Protein AF-A0A8J5JU51-F1 (afdb_monomer_lite)

pLDDT: mean 72.6, std 20.03, range [39.34, 98.69]

Foldseek 3Di:
DDPPPDDPVNVVVVVVVPPPDCDPVNVVVVVVVVVVVVCVVVVVDDPPDDDDPDPDDDDDDDLVNLVVVVVVVVVVLVVQCVPDPPNVVSVVVSVVVCVVCVVSVVVSVVVVVVVVVVVVVVVPPDDPPPPPDDDDDDDDDDDPPDPDDDDDDDDDDDDDDDDDDDDDDDDD

Sequence (172 aa):
AGFDELESGDIEDVLASHTEELTNKNLQQLTEHEDLQQLVDSGKIEDAEDEEVQDAKPRELPTSVLSSILREVDTQLQRLEDNDYNAERSRIAVRGAKSFLAPYEQLLCERRKTAKQQTLDVFFKSTPKKQTEDTEPQPSTSGIRRFFLPSHATKTAPDDDNTDDNNSQLSA

Secondary structure (DSSP, 8-state):
--GGG--HHHHHHHHHHT-----HHHHHHHHHHHHHHHHHHTT-S----------PPPPP--HHHHHHHHHHHHHHHHHHHHH-S-HHHHHHHHHHHHHHHHHHHHHHHHHHHHHHHHHHHHHH-PPP------S-PPPP--------------------------------

Organism: Homarus americanus (NCBI:txid6706)

Radius of gyration: 39.77 Å; chains: 1; bounding box: 63×103×100 Å

Structure (mmCIF, N/CA/C/O backbone):
data_AF-A0A8J5JU51-F1
#
_entry.id   AF-A0A8J5JU51-F1
#
loop_
_atom_site.group_PDB
_atom_site.id
_atom_site.type_symbol
_atom_site.label_atom_id
_atom_site.label_alt_id
_atom_site.label_comp_id
_atom_site.label_asym_id
_atom_site.label_entity_id
_atom_site.label_seq_id
_atom_site.pdbx_PDB_ins_code
_atom_site.Cartn_x
_atom_site.Cartn_y
_atom_site.Cartn_z
_atom_site.occupancy
_atom_site.B_iso_or_equiv
_atom_site.auth_seq_id
_atom_site.auth_comp_id
_atom_site.auth_asym_id
_atom_site.auth_atom_id
_atom_site.pdbx_PDB_model_num
ATOM 1 N N . ALA A 1 1 ? 12.826 54.538 -35.894 1.00 49.31 1 ALA A N 1
ATOM 2 C CA . ALA A 1 1 ? 13.580 53.365 -36.349 1.00 49.31 1 ALA A CA 1
ATOM 3 C C . ALA A 1 1 ? 12.578 52.375 -36.917 1.00 49.31 1 ALA A C 1
ATOM 5 O O . ALA A 1 1 ? 11.624 52.031 -36.227 1.00 49.31 1 ALA A O 1
ATOM 6 N N . GLY A 1 2 ? 12.704 52.077 -38.206 1.00 65.25 2 GLY A N 1
ATOM 7 C CA . GLY A 1 2 ? 11.954 51.029 -38.900 1.00 65.25 2 GLY A CA 1
ATOM 8 C C . GLY A 1 2 ? 12.934 49.949 -39.353 1.00 65.25 2 GLY A C 1
ATOM 9 O O . GLY A 1 2 ? 14.131 50.102 -39.141 1.00 65.25 2 GLY A O 1
ATOM 10 N N . PHE A 1 3 ? 12.432 48.893 -39.985 1.00 65.69 3 PHE A N 1
ATOM 11 C CA . PHE A 1 3 ? 13.164 47.682 -40.391 1.00 65.69 3 PHE A CA 1
ATOM 12 C C . PHE A 1 3 ? 14.437 47.885 -41.259 1.00 65.69 3 PHE A C 1
ATOM 14 O O . PHE A 1 3 ? 15.092 46.901 -41.575 1.00 65.69 3 PHE A O 1
ATOM 21 N N . ASP A 1 4 ? 14.808 49.122 -41.613 1.00 72.00 4 ASP A N 1
ATOM 22 C CA . ASP A 1 4 ? 16.040 49.487 -42.340 1.00 72.00 4 ASP A CA 1
ATOM 23 C C . ASP A 1 4 ? 17.331 49.372 -41.497 1.00 72.00 4 ASP A C 1
ATOM 25 O O . ASP A 1 4 ? 18.423 49.432 -42.052 1.00 72.00 4 ASP A O 1
ATOM 29 N N . GLU A 1 5 ? 17.226 49.226 -40.171 1.00 70.81 5 GLU A N 1
ATOM 30 C CA . GLU A 1 5 ? 18.368 49.036 -39.251 1.00 70.81 5 GLU A CA 1
ATOM 31 C C . GLU A 1 5 ? 18.690 47.560 -38.956 1.00 70.81 5 GLU A C 1
ATOM 33 O O . GLU A 1 5 ? 19.582 47.294 -38.159 1.00 70.81 5 GLU A O 1
ATOM 38 N N . LEU A 1 6 ? 17.975 46.605 -39.565 1.00 71.19 6 LEU A N 1
ATOM 39 C CA . LEU A 1 6 ? 18.227 45.176 -39.358 1.00 71.19 6 LEU A CA 1
ATOM 40 C C . LEU A 1 6 ? 19.286 44.677 -40.341 1.00 71.19 6 LEU A C 1
ATOM 42 O O . LEU A 1 6 ? 19.061 44.644 -41.555 1.00 71.19 6 LEU A O 1
ATOM 46 N N . GLU A 1 7 ? 20.433 44.263 -39.816 1.00 77.56 7 GLU A N 1
ATOM 47 C CA . GLU A 1 7 ? 21.464 43.592 -40.595 1.00 77.56 7 GLU A CA 1
ATOM 48 C C . GLU A 1 7 ? 21.113 42.108 -40.765 1.00 77.56 7 GLU A C 1
ATOM 50 O O . GLU A 1 7 ? 20.398 41.503 -39.966 1.00 77.56 7 GLU A O 1
ATOM 55 N N . SER A 1 8 ? 21.629 41.474 -41.822 1.00 71.25 8 SER A N 1
ATOM 56 C CA . SER A 1 8 ? 21.392 40.043 -42.061 1.00 71.25 8 SER A CA 1
ATOM 57 C C . SER A 1 8 ? 21.872 39.160 -40.901 1.00 71.25 8 SER A C 1
ATOM 59 O O . SER A 1 8 ? 21.302 38.095 -40.681 1.00 71.25 8 SER A O 1
ATOM 61 N N . GLY A 1 9 ? 22.870 39.626 -40.140 1.00 74.69 9 GLY A N 1
ATOM 62 C CA . GLY A 1 9 ? 23.355 38.961 -38.928 1.00 74.69 9 GLY A CA 1
ATOM 63 C C . GLY A 1 9 ? 22.324 38.932 -37.796 1.00 74.69 9 GLY A C 1
ATOM 64 O O . GLY A 1 9 ? 22.211 37.917 -37.120 1.00 74.69 9 GLY A O 1
ATOM 65 N N . ASP A 1 10 ? 21.486 39.965 -37.660 1.00 78.00 10 ASP A N 1
ATOM 66 C CA . ASP A 1 10 ? 20.439 40.003 -36.627 1.00 78.00 10 ASP A CA 1
ATOM 67 C C . ASP A 1 10 ? 19.393 38.897 -36.850 1.00 78.00 10 ASP A C 1
ATOM 69 O O . ASP A 1 10 ? 18.833 38.334 -35.909 1.00 78.00 10 ASP A O 1
ATOM 73 N N . ILE A 1 11 ? 19.138 38.554 -38.117 1.00 72.44 11 ILE A N 1
ATOM 74 C CA . ILE A 1 11 ? 18.225 37.471 -38.501 1.00 72.44 11 ILE A CA 1
ATOM 75 C C . ILE A 1 11 ? 18.864 36.107 -38.206 1.00 72.44 11 ILE A C 1
ATOM 77 O O . ILE A 1 11 ? 18.181 35.200 -37.729 1.00 72.44 11 ILE A O 1
ATOM 81 N N . GLU A 1 12 ? 20.165 35.958 -38.461 1.00 74.81 12 GLU A N 1
ATOM 82 C CA . GLU A 1 12 ? 20.913 34.730 -38.169 1.00 74.81 12 GLU A CA 1
ATOM 83 C C . GLU A 1 12 ? 21.011 34.467 -36.660 1.00 74.81 12 GLU A C 1
ATOM 85 O O . GLU A 1 12 ? 20.812 33.327 -36.240 1.00 74.81 12 GLU A O 1
ATOM 90 N N . ASP A 1 13 ? 21.194 35.502 -35.838 1.00 74.19 13 ASP A N 1
ATOM 91 C CA . ASP A 1 13 ? 21.234 35.392 -34.375 1.00 74.19 13 ASP A CA 1
ATOM 92 C C . ASP A 1 13 ? 19.875 34.977 -33.784 1.00 74.19 13 ASP A C 1
ATOM 94 O O . ASP A 1 13 ? 19.800 34.118 -32.897 1.00 74.19 13 ASP A O 1
ATOM 98 N N . VAL A 1 14 ? 18.772 35.522 -34.313 1.00 78.06 14 VAL A N 1
ATOM 99 C CA . VAL A 1 14 ? 17.415 35.121 -33.905 1.00 78.06 14 VAL A CA 1
ATOM 100 C C . VAL A 1 14 ? 17.131 33.674 -34.308 1.00 78.06 14 VAL A C 1
ATOM 102 O O . VAL A 1 14 ? 16.609 32.908 -33.495 1.00 78.06 14 VAL A O 1
ATOM 105 N N . LEU A 1 15 ? 17.509 33.263 -35.521 1.00 74.06 15 LEU A N 1
ATOM 106 C CA . LEU A 1 15 ? 17.334 31.880 -35.973 1.00 74.06 15 LEU A CA 1
ATOM 107 C C . LEU A 1 15 ? 18.206 30.905 -35.168 1.00 74.06 15 LEU A C 1
ATOM 109 O O . LEU A 1 15 ? 17.719 29.841 -34.787 1.00 74.06 15 LEU A O 1
ATOM 113 N N . ALA A 1 16 ? 19.440 31.293 -34.831 1.00 71.88 16 ALA A N 1
ATOM 114 C CA . ALA A 1 16 ? 20.344 30.507 -33.997 1.00 71.88 16 ALA A CA 1
ATOM 115 C C . ALA A 1 16 ? 19.803 30.312 -32.569 1.00 71.88 16 ALA A C 1
ATOM 117 O O . ALA A 1 16 ? 19.941 29.227 -31.997 1.00 71.88 16 ALA A O 1
ATOM 118 N N . SER A 1 17 ? 19.126 31.325 -32.012 1.00 66.44 17 SER A N 1
ATOM 119 C CA . SER A 1 17 ? 18.498 31.237 -30.684 1.00 66.44 17 SER A CA 1
ATOM 120 C C . SER A 1 17 ? 17.348 30.221 -30.607 1.00 66.44 17 SER A C 1
ATOM 122 O O . SER A 1 17 ? 17.052 29.722 -29.527 1.00 66.44 17 SER A O 1
ATOM 124 N N . HIS A 1 18 ? 16.710 29.902 -31.739 1.00 64.94 18 HIS A N 1
ATOM 125 C CA . HIS A 1 18 ? 15.550 29.003 -31.819 1.00 64.94 18 HIS A CA 1
ATOM 126 C C . HIS A 1 18 ? 15.870 27.623 -32.410 1.00 64.94 18 HIS A C 1
ATOM 128 O O . HIS A 1 18 ? 14.982 26.779 -32.514 1.00 64.94 18 HIS A O 1
ATOM 134 N N . THR A 1 19 ? 17.128 27.353 -32.767 1.00 65.06 19 THR A N 1
ATOM 135 C CA . THR A 1 19 ? 17.585 26.030 -33.237 1.00 65.06 19 THR A CA 1
ATOM 136 C C . THR A 1 19 ? 17.759 24.983 -32.129 1.00 65.06 19 THR A C 1
ATOM 138 O O . THR A 1 19 ? 18.398 23.956 -32.357 1.00 65.06 19 THR A O 1
ATOM 141 N N . GLU A 1 20 ? 17.191 25.185 -30.936 1.00 63.78 20 GLU A N 1
ATOM 142 C CA . GLU A 1 20 ? 17.139 24.119 -29.934 1.00 63.78 20 GLU A CA 1
ATOM 143 C C . GLU A 1 20 ? 16.375 22.908 -30.489 1.00 63.78 20 GLU A C 1
ATOM 145 O O . GLU A 1 20 ? 15.196 22.986 -30.841 1.00 63.78 20 GLU A O 1
ATOM 150 N N . GLU A 1 21 ? 17.052 21.760 -30.566 1.00 58.88 21 GLU A N 1
ATOM 151 C CA . GLU A 1 21 ? 16.410 20.491 -30.890 1.00 58.88 21 GLU A CA 1
ATOM 152 C C . GLU A 1 21 ? 15.367 20.185 -29.808 1.00 58.88 21 GLU A C 1
ATOM 154 O O . GLU A 1 21 ? 15.701 19.860 -28.665 1.00 58.88 21 GLU A O 1
ATOM 159 N N . LEU A 1 22 ? 14.084 20.292 -30.166 1.00 56.09 22 LEU A N 1
ATOM 160 C CA . LEU A 1 22 ? 12.971 19.897 -29.309 1.00 56.09 22 LEU A CA 1
ATOM 161 C C . LEU A 1 22 ? 13.076 18.397 -29.012 1.00 56.09 22 LEU A C 1
ATOM 163 O O . LEU A 1 22 ? 12.598 17.544 -29.758 1.00 56.09 22 LEU A O 1
ATOM 167 N N . THR A 1 23 ? 13.731 18.062 -27.906 1.00 59.47 23 THR A N 1
ATOM 168 C CA . THR A 1 23 ? 13.785 16.688 -27.407 1.00 59.47 23 THR A CA 1
ATOM 169 C C . THR A 1 23 ? 12.410 16.275 -26.876 1.00 59.47 23 THR A C 1
ATOM 171 O O . THR A 1 23 ? 11.628 17.110 -26.427 1.00 59.47 23 THR A O 1
ATOM 174 N N . ASN A 1 24 ? 12.103 14.972 -26.864 1.00 59.25 24 ASN A N 1
ATOM 175 C CA . ASN A 1 24 ? 10.809 14.436 -26.396 1.00 59.25 24 ASN A CA 1
ATOM 176 C C . ASN A 1 24 ? 10.386 14.916 -24.987 1.00 59.25 24 ASN A C 1
ATOM 178 O O . ASN A 1 24 ? 9.206 14.860 -24.652 1.00 59.25 24 ASN A O 1
ATOM 182 N N . LYS A 1 25 ? 11.330 15.400 -24.166 1.00 59.78 25 LYS A N 1
ATOM 183 C CA . LYS A 1 25 ? 11.052 16.036 -22.869 1.00 59.78 25 LYS A CA 1
ATOM 184 C C . LYS A 1 25 ? 10.393 17.413 -23.003 1.00 59.78 25 LYS A C 1
ATOM 186 O O . LYS A 1 25 ? 9.476 17.701 -22.246 1.00 59.78 25 LYS A O 1
ATOM 191 N N . ASN A 1 26 ? 10.797 18.222 -23.980 1.00 59.81 26 ASN A N 1
ATOM 192 C CA . ASN A 1 26 ? 10.212 19.546 -24.216 1.00 59.81 26 ASN A CA 1
ATOM 193 C C . ASN A 1 26 ? 8.763 19.420 -24.723 1.00 59.81 26 ASN A C 1
ATOM 195 O O . ASN A 1 26 ? 7.914 20.231 -24.373 1.00 59.81 26 ASN A O 1
ATOM 199 N N . LEU A 1 27 ? 8.449 18.354 -25.473 1.00 60.38 27 LEU A N 1
ATOM 200 C CA . LEU A 1 27 ? 7.078 18.061 -25.912 1.00 60.38 27 LEU A CA 1
ATOM 201 C C . LEU A 1 27 ? 6.151 17.696 -24.735 1.00 60.38 27 LEU A C 1
ATOM 203 O O . LEU A 1 27 ? 4.995 18.114 -24.707 1.00 60.38 27 LEU A O 1
ATOM 207 N N . GLN A 1 28 ? 6.664 16.961 -23.742 1.00 61.34 28 GLN A N 1
ATOM 208 C CA . GLN A 1 28 ? 5.924 16.667 -22.507 1.00 61.34 28 GLN A CA 1
ATOM 209 C C . GLN A 1 28 ? 5.685 17.937 -21.682 1.00 61.34 28 GLN A C 1
ATOM 211 O O . GLN A 1 28 ? 4.563 18.163 -21.246 1.00 61.34 28 GLN A O 1
ATOM 216 N N . GLN A 1 29 ? 6.690 18.810 -21.559 1.00 61.69 29 GLN A N 1
ATOM 217 C CA . GLN A 1 29 ? 6.558 20.082 -20.836 1.00 61.69 29 GLN A CA 1
ATOM 218 C C . GLN A 1 29 ? 5.547 21.042 -21.480 1.00 61.69 29 GLN A C 1
ATOM 220 O O . GLN A 1 29 ? 4.814 21.719 -20.765 1.00 61.69 29 GLN A O 1
ATOM 225 N N . LEU A 1 30 ? 5.465 21.086 -22.816 1.00 60.47 30 LEU A N 1
ATOM 226 C CA . LEU A 1 30 ? 4.448 21.884 -23.514 1.00 60.47 30 LEU A CA 1
ATOM 227 C C . LEU A 1 30 ? 3.034 21.346 -23.274 1.00 60.47 30 LEU A C 1
ATOM 229 O O . LEU A 1 30 ? 2.119 22.136 -23.075 1.00 60.47 30 LEU A O 1
ATOM 233 N N . THR A 1 31 ? 2.875 20.019 -23.224 1.00 60.09 31 THR A N 1
ATOM 234 C CA . THR A 1 31 ? 1.583 19.384 -22.911 1.00 60.09 31 THR A CA 1
ATOM 235 C C . THR A 1 31 ? 1.171 19.679 -21.465 1.00 60.09 31 THR A C 1
ATOM 237 O O . THR A 1 31 ? 0.039 20.073 -21.214 1.00 60.09 31 THR A O 1
ATOM 240 N N . GLU A 1 32 ? 2.107 19.578 -20.515 1.00 62.91 32 GLU A N 1
ATOM 241 C CA . GLU A 1 32 ? 1.867 19.919 -19.106 1.00 62.91 32 GLU A CA 1
ATOM 242 C C . GLU A 1 32 ? 1.476 21.395 -18.929 1.00 62.91 32 GLU A C 1
ATOM 244 O O . GLU A 1 32 ? 0.577 21.710 -18.150 1.00 62.91 32 GLU A O 1
ATOM 249 N N . HIS A 1 33 ? 2.122 22.305 -19.664 1.00 59.59 33 HIS A N 1
ATOM 250 C CA . HIS A 1 33 ? 1.821 23.734 -19.599 1.00 59.59 33 HIS A CA 1
ATOM 251 C C . HIS A 1 33 ? 0.482 24.083 -20.266 1.00 59.59 33 HIS A C 1
ATOM 253 O O . HIS A 1 33 ? -0.252 24.929 -19.758 1.00 59.59 33 HIS A O 1
ATOM 259 N N . GLU A 1 34 ? 0.141 23.438 -21.383 1.00 61.06 34 GLU A N 1
ATOM 260 C CA . GLU A 1 34 ? -1.147 23.621 -22.060 1.00 61.06 34 GLU A CA 1
ATOM 261 C C . GLU A 1 34 ? -2.306 23.104 -21.194 1.00 61.06 34 GLU A C 1
ATOM 263 O O . GLU A 1 34 ? -3.298 23.812 -21.023 1.00 61.06 34 GLU A O 1
ATOM 268 N N . ASP A 1 35 ? -2.143 21.945 -20.548 1.00 59.91 35 ASP A N 1
ATOM 269 C CA . ASP A 1 35 ? -3.125 21.384 -19.613 1.00 59.91 35 ASP A CA 1
ATOM 270 C C . ASP A 1 35 ? -3.332 22.290 -18.383 1.00 59.91 35 ASP A C 1
ATOM 272 O O . ASP A 1 35 ? -4.463 22.492 -17.928 1.00 59.91 35 ASP A O 1
ATOM 276 N N . LEU A 1 36 ? -2.253 22.880 -17.853 1.00 60.62 36 LEU A N 1
ATOM 277 C CA . LEU A 1 36 ? -2.312 23.843 -16.748 1.00 60.62 36 LEU A CA 1
ATOM 278 C C . LEU A 1 36 ? -3.005 25.148 -17.156 1.00 60.62 36 LEU A C 1
ATOM 280 O O . LEU A 1 36 ? -3.866 25.633 -16.422 1.00 60.62 36 LEU A O 1
ATOM 284 N N . GLN A 1 37 ? -2.687 25.693 -18.331 1.00 60.09 37 GLN A N 1
ATOM 285 C CA . GLN A 1 37 ? -3.323 26.906 -18.851 1.00 60.09 37 GLN A CA 1
ATOM 286 C C . GLN A 1 37 ? -4.825 26.683 -19.083 1.00 60.09 37 GLN A C 1
ATOM 288 O O . GLN A 1 37 ? -5.647 27.519 -18.711 1.00 60.09 37 GLN A O 1
ATOM 293 N N . GLN A 1 38 ? -5.200 25.511 -19.606 1.00 58.28 38 GLN A N 1
ATOM 294 C CA . GLN A 1 38 ? -6.596 25.143 -19.828 1.00 58.28 38 GLN A CA 1
ATOM 295 C C . GLN A 1 38 ? -7.372 25.012 -18.505 1.00 58.28 38 GLN A C 1
ATOM 297 O O . GLN A 1 38 ? -8.552 25.355 -18.453 1.00 58.28 38 GLN A O 1
ATOM 302 N N . LEU A 1 39 ? -6.729 24.577 -17.413 1.00 57.91 39 LEU A N 1
ATOM 303 C CA . LEU A 1 39 ? -7.323 24.537 -16.068 1.00 57.91 39 LEU A CA 1
ATOM 304 C C . LEU A 1 39 ? -7.552 25.935 -15.467 1.00 57.91 39 LEU A C 1
ATOM 306 O O . LEU A 1 39 ? -8.568 26.136 -14.794 1.00 57.91 39 LEU A O 1
ATOM 310 N N . VAL A 1 40 ? -6.646 26.884 -15.724 1.00 62.16 40 VAL A N 1
ATOM 311 C CA . VAL A 1 40 ? -6.775 28.289 -15.297 1.00 62.16 40 VAL A CA 1
ATOM 312 C C . VAL A 1 40 ? -7.906 28.979 -16.067 1.00 62.16 40 VAL A C 1
ATOM 314 O O . VAL A 1 40 ? -8.815 29.532 -15.450 1.00 62.16 40 VAL A O 1
ATOM 317 N N . ASP A 1 41 ? -7.934 28.850 -17.395 1.00 58.50 41 ASP A N 1
ATOM 318 C CA . ASP A 1 41 ? -8.957 29.480 -18.246 1.00 58.50 41 ASP A CA 1
ATOM 319 C C . ASP A 1 41 ? -10.359 28.869 -18.046 1.00 58.50 41 ASP A C 1
ATOM 321 O O . ASP A 1 41 ? -11.376 29.534 -18.246 1.00 58.50 41 ASP A O 1
ATOM 325 N N . SER A 1 42 ? -10.431 27.613 -17.585 1.00 58.03 42 SER A N 1
ATOM 326 C CA . SER A 1 42 ? -11.683 26.952 -17.179 1.00 58.03 42 SER A CA 1
ATOM 327 C C . SER A 1 42 ? -12.232 27.438 -15.828 1.00 58.03 42 SER A C 1
ATOM 329 O O . SER A 1 42 ? -13.240 26.900 -15.363 1.00 58.03 42 SER A O 1
ATOM 331 N N . GLY A 1 43 ? -11.565 28.387 -15.158 1.00 52.47 43 GLY A N 1
ATOM 332 C CA . GLY A 1 43 ? -11.938 28.868 -13.824 1.00 52.47 43 GLY A CA 1
ATOM 333 C C . GLY A 1 43 ? -11.771 27.816 -12.723 1.00 52.47 43 GLY A C 1
ATOM 334 O O . GLY A 1 43 ? -12.444 27.882 -11.701 1.00 52.47 43 GLY A O 1
ATOM 335 N N . LYS A 1 44 ? -10.924 26.799 -12.935 1.00 55.94 44 LYS A N 1
ATOM 336 C CA . LYS A 1 44 ? -10.723 25.695 -11.980 1.00 55.94 44 LYS A CA 1
ATOM 337 C C . LYS A 1 44 ? -9.553 25.933 -11.022 1.00 55.94 44 LYS A C 1
ATOM 339 O O . LYS A 1 44 ? -9.364 25.160 -10.085 1.00 55.94 44 LYS A O 1
ATOM 344 N N . ILE A 1 45 ? -8.782 26.988 -11.262 1.00 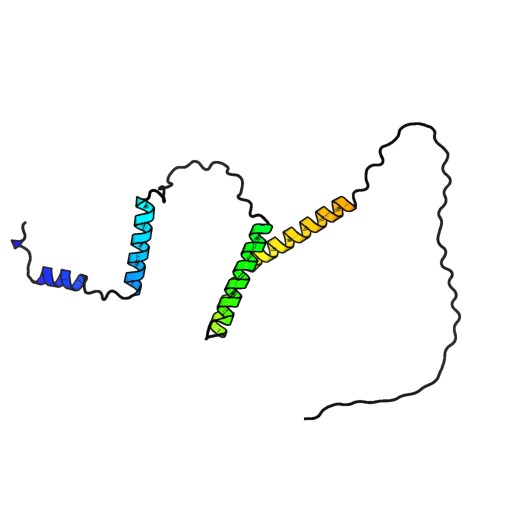53.50 45 ILE A N 1
ATOM 345 C CA . ILE A 1 45 ? -7.797 27.525 -10.331 1.00 53.50 45 ILE A CA 1
ATOM 346 C C . ILE A 1 45 ? -8.250 28.954 -10.055 1.00 53.50 45 ILE A C 1
ATOM 348 O O . ILE A 1 45 ? -7.925 29.876 -10.796 1.00 53.50 45 ILE A O 1
ATOM 352 N N . GLU A 1 46 ? -9.097 29.103 -9.041 1.00 53.06 46 GLU A N 1
ATOM 353 C CA . GLU A 1 46 ? -9.331 30.407 -8.439 1.00 53.06 46 GLU A CA 1
ATOM 354 C C . GLU A 1 46 ? -8.024 30.807 -7.753 1.00 53.06 46 GLU A C 1
ATOM 356 O O . GLU A 1 46 ? -7.464 30.045 -6.959 1.00 53.06 46 GLU A O 1
ATOM 361 N N . ASP A 1 47 ? -7.507 31.964 -8.151 1.00 47.97 47 ASP A N 1
ATOM 362 C CA . ASP A 1 47 ? -6.369 32.632 -7.537 1.00 47.97 47 ASP A CA 1
ATOM 363 C C . ASP A 1 47 ? -6.767 32.964 -6.093 1.00 47.97 47 ASP A C 1
ATOM 365 O O . ASP A 1 47 ? -7.422 33.967 -5.817 1.00 47.97 47 ASP A O 1
ATOM 369 N N . ALA A 1 48 ? -6.504 32.024 -5.186 1.00 53.69 48 ALA A N 1
ATOM 370 C CA . ALA A 1 48 ? -6.897 32.102 -3.788 1.00 53.69 48 ALA A CA 1
ATOM 371 C C . ALA A 1 48 ? -5.916 32.995 -3.019 1.00 53.69 48 ALA A C 1
ATOM 373 O O . ALA A 1 48 ? -5.225 32.550 -2.100 1.00 53.69 48 ALA A O 1
ATOM 374 N N . GLU A 1 49 ? -5.851 34.264 -3.403 1.00 57.06 49 GLU A N 1
ATOM 375 C CA . GLU A 1 49 ? -5.381 35.316 -2.520 1.00 57.06 49 GLU A CA 1
ATOM 376 C C . GLU A 1 49 ? -6.614 35.973 -1.884 1.00 57.06 49 GLU A C 1
ATOM 378 O O . GLU A 1 49 ? -7.373 36.672 -2.549 1.00 57.06 49 GLU A O 1
ATOM 383 N N . ASP A 1 50 ? -6.771 35.732 -0.577 1.00 53.38 50 ASP A N 1
ATOM 384 C CA . ASP A 1 50 ? -7.698 36.400 0.355 1.00 53.38 50 ASP A CA 1
ATOM 385 C C . ASP A 1 50 ? -9.045 35.710 0.663 1.00 53.38 50 ASP A C 1
ATOM 387 O O . ASP A 1 50 ? -10.113 36.314 0.590 1.00 53.38 50 ASP A O 1
ATOM 391 N N . GLU A 1 51 ? -9.000 34.456 1.134 1.00 53.22 51 GLU A N 1
ATOM 392 C CA . GLU A 1 51 ? -10.088 33.914 1.960 1.00 53.22 51 GLU A CA 1
ATOM 393 C C . GLU A 1 51 ? -9.618 33.640 3.393 1.00 53.22 51 GLU A C 1
ATOM 395 O O . GLU A 1 51 ? -8.898 32.688 3.701 1.00 53.22 51 GLU A O 1
ATOM 400 N N . GLU A 1 52 ? -10.050 34.550 4.267 1.00 55.06 52 GLU A N 1
ATOM 401 C CA . GLU A 1 52 ? -10.248 34.409 5.705 1.00 55.06 52 GLU A CA 1
ATOM 402 C C . GLU A 1 52 ? -10.376 32.933 6.124 1.00 55.06 52 GLU A C 1
ATOM 404 O O . GLU A 1 52 ? -11.350 32.259 5.788 1.00 55.06 52 GLU A O 1
ATOM 409 N N . VAL A 1 53 ? -9.365 32.425 6.842 1.00 60.25 53 VAL A N 1
ATOM 410 C CA . VAL A 1 53 ? -9.286 31.036 7.318 1.00 60.25 53 VAL A CA 1
ATOM 411 C C . VAL A 1 53 ? -10.459 30.766 8.258 1.00 60.25 53 VAL A C 1
ATOM 413 O O . VAL A 1 53 ? -10.369 30.931 9.474 1.00 60.25 53 VAL A O 1
ATOM 416 N N . GLN A 1 54 ? -11.590 30.367 7.687 1.00 58.91 54 GLN A N 1
ATOM 417 C CA . GLN A 1 54 ? -12.708 29.827 8.434 1.00 58.91 54 GLN A CA 1
ATOM 418 C C . GLN A 1 54 ? -12.224 28.534 9.089 1.00 58.91 54 GLN A C 1
ATOM 420 O O . GLN A 1 54 ? -11.615 27.690 8.429 1.00 58.91 54 GLN A O 1
ATOM 425 N N . ASP A 1 55 ? -12.489 28.398 10.389 1.00 62.12 55 ASP A N 1
ATOM 426 C CA . ASP A 1 55 ? -12.179 27.244 11.243 1.00 62.12 55 ASP A CA 1
ATOM 427 C C . ASP A 1 55 ? -12.917 25.978 10.744 1.00 62.12 55 ASP A C 1
ATOM 429 O O . ASP A 1 55 ? -13.887 25.483 11.327 1.00 62.12 55 ASP A O 1
ATOM 433 N N . ALA A 1 56 ? -12.507 25.458 9.590 1.00 75.06 56 ALA A N 1
ATOM 434 C CA . ALA A 1 56 ? -13.100 24.286 8.984 1.00 75.06 56 ALA A CA 1
ATOM 435 C C . ALA A 1 56 ? -12.725 23.057 9.816 1.00 75.06 56 ALA A C 1
ATOM 437 O O . ALA A 1 56 ? -11.550 22.781 10.072 1.00 75.06 56 ALA A O 1
ATOM 438 N N . LYS A 1 57 ? -13.742 22.287 10.227 1.00 80.44 57 LYS A N 1
ATOM 439 C CA . LYS A 1 57 ? -13.550 21.023 10.947 1.00 80.44 57 LYS A CA 1
ATOM 440 C C . LYS A 1 57 ? -12.509 20.162 10.204 1.00 80.44 57 LYS A C 1
ATOM 442 O O . LYS A 1 57 ? -12.658 19.970 8.994 1.00 80.44 57 LYS A O 1
ATOM 447 N N . PRO A 1 58 ? -11.516 19.576 10.906 1.00 84.88 58 PRO A N 1
ATOM 448 C CA . PRO A 1 58 ? -10.525 18.717 10.277 1.00 84.88 58 PRO A CA 1
ATOM 449 C C . PRO A 1 58 ? -11.180 17.620 9.438 1.00 84.88 58 PRO A C 1
ATOM 451 O O . PRO A 1 58 ? -12.092 16.924 9.897 1.00 84.88 58 PRO A O 1
ATOM 454 N N . ARG A 1 59 ? -10.702 17.454 8.202 1.00 88.56 59 ARG A N 1
ATOM 455 C CA . ARG A 1 59 ? -11.179 16.404 7.301 1.00 88.56 59 ARG A CA 1
ATOM 456 C C . ARG A 1 59 ? -10.877 15.033 7.903 1.00 88.56 59 ARG A C 1
ATOM 458 O O . ARG A 1 59 ? -9.722 14.653 8.079 1.00 88.56 59 ARG A O 1
ATOM 465 N N . GLU A 1 60 ? -11.923 14.263 8.179 1.00 91.31 60 GLU A N 1
ATOM 466 C CA . GLU A 1 60 ? -11.785 12.903 8.693 1.00 91.31 60 GLU A CA 1
ATOM 467 C C . GLU A 1 60 ? -11.536 11.911 7.545 1.00 91.31 60 GLU A C 1
ATOM 469 O O . GLU A 1 60 ? -12.226 11.931 6.526 1.00 91.31 60 GLU A O 1
ATOM 474 N N . LEU A 1 61 ? -10.562 11.010 7.716 1.00 94.06 61 LEU A N 1
ATOM 475 C CA . LEU A 1 61 ? -10.341 9.867 6.826 1.00 94.06 61 LEU A CA 1
ATOM 476 C C . LEU A 1 61 ? -11.046 8.628 7.404 1.00 94.06 61 LEU A C 1
ATOM 478 O O . LEU A 1 61 ? -10.554 8.098 8.406 1.00 94.06 61 LEU A O 1
ATOM 482 N N . PRO A 1 62 ? -12.144 8.119 6.809 1.00 96.00 62 PRO A N 1
ATOM 483 C CA . PRO A 1 62 ? -12.848 6.947 7.327 1.00 96.00 62 PRO A CA 1
ATOM 484 C C . PRO A 1 62 ? -11.988 5.679 7.282 1.00 96.00 62 PRO A C 1
ATOM 486 O O . PRO A 1 62 ? -11.213 5.467 6.351 1.00 96.00 62 PRO A O 1
ATOM 489 N N . THR A 1 63 ? -12.150 4.788 8.264 1.00 97.31 63 THR A N 1
ATOM 490 C CA . THR A 1 63 ? -11.394 3.520 8.338 1.00 97.31 63 THR A CA 1
ATOM 491 C C . THR A 1 63 ? -11.650 2.606 7.139 1.00 97.31 63 THR A C 1
ATOM 493 O O . THR A 1 63 ? -10.723 1.950 6.669 1.00 97.31 63 THR A O 1
ATOM 496 N N . SER A 1 64 ? -12.881 2.579 6.617 1.00 97.06 64 SER A N 1
ATOM 497 C CA . SER A 1 64 ? -13.231 1.819 5.411 1.00 97.06 64 SER A CA 1
ATOM 498 C C . SER A 1 64 ? -12.468 2.329 4.189 1.00 97.06 64 SER A C 1
ATOM 500 O O . SER A 1 64 ? -11.832 1.539 3.493 1.00 97.06 64 SER A O 1
ATOM 502 N N . VAL A 1 65 ? -12.459 3.649 3.986 1.00 97.88 65 VAL A N 1
ATOM 503 C CA . VAL A 1 65 ? -11.734 4.319 2.900 1.00 97.88 65 VAL A CA 1
ATOM 504 C C . VAL A 1 65 ? -10.235 4.049 3.012 1.00 97.88 65 VAL A C 1
ATOM 506 O O . VAL A 1 65 ? -9.642 3.566 2.054 1.00 97.88 65 VAL A O 1
ATOM 509 N N . LEU A 1 66 ? -9.643 4.247 4.195 1.00 98.06 66 LEU A N 1
ATOM 510 C CA . LEU A 1 66 ? -8.233 3.940 4.454 1.00 98.06 66 LEU A CA 1
ATOM 511 C C . LEU A 1 66 ? -7.889 2.483 4.105 1.00 98.06 66 LEU A C 1
ATOM 513 O O . LEU A 1 66 ? -6.918 2.224 3.402 1.00 98.06 66 LEU A O 1
ATOM 517 N N . SER A 1 67 ? -8.710 1.527 4.553 1.00 98.31 67 SER A N 1
ATOM 518 C CA . SER A 1 67 ? -8.484 0.109 4.254 1.00 98.31 67 SER A CA 1
ATOM 519 C C . SER A 1 67 ? -8.623 -0.227 2.768 1.00 98.31 67 SER A C 1
ATOM 521 O O . SER A 1 67 ? -7.899 -1.084 2.269 1.00 98.31 67 SER A O 1
ATOM 523 N N . SER A 1 68 ? -9.526 0.455 2.058 1.00 98.44 68 SER A N 1
ATOM 524 C CA . SER A 1 68 ? -9.714 0.270 0.620 1.00 98.44 68 SER A CA 1
ATOM 525 C C . SER A 1 68 ? -8.529 0.813 -0.169 1.00 98.44 68 SER A C 1
ATOM 527 O O . SER A 1 68 ? -8.063 0.137 -1.079 1.00 98.44 68 SER A O 1
ATOM 529 N N . ILE A 1 69 ? -8.030 2.000 0.195 1.00 98.31 69 ILE A N 1
ATOM 530 C CA . ILE A 1 69 ? -6.869 2.626 -0.449 1.00 98.31 69 ILE A CA 1
ATOM 531 C C . ILE A 1 69 ? -5.637 1.736 -0.293 1.00 98.31 69 ILE A C 1
ATOM 533 O O . ILE A 1 69 ? -5.004 1.413 -1.290 1.00 98.31 69 ILE A O 1
ATOM 537 N N . LEU A 1 70 ? -5.327 1.291 0.930 1.00 98.38 70 LEU A N 1
ATOM 538 C CA . LEU A 1 70 ? -4.156 0.439 1.171 1.00 98.38 70 LEU A CA 1
ATOM 539 C C . LEU A 1 70 ? -4.217 -0.860 0.353 1.00 98.38 70 LEU A C 1
ATOM 541 O O . LEU A 1 70 ? -3.237 -1.225 -0.287 1.00 98.38 70 LEU A O 1
ATOM 545 N N . ARG A 1 71 ? -5.391 -1.501 0.281 1.00 98.50 71 ARG A N 1
ATOM 546 C CA . ARG A 1 71 ? -5.588 -2.711 -0.532 1.00 98.50 71 ARG A CA 1
ATOM 547 C C . ARG A 1 71 ? -5.405 -2.459 -2.031 1.00 98.50 71 ARG A C 1
ATOM 549 O O . ARG A 1 71 ? -4.840 -3.299 -2.729 1.00 98.50 71 ARG A O 1
ATOM 556 N N . GLU A 1 72 ? -5.927 -1.343 -2.536 1.00 98.69 72 GLU A N 1
ATOM 557 C CA . GLU A 1 72 ? -5.771 -0.972 -3.945 1.00 98.69 72 GLU A CA 1
ATOM 558 C C . GLU A 1 72 ? -4.293 -0.754 -4.272 1.00 98.69 72 GLU A C 1
ATOM 560 O O . GLU A 1 72 ? -3.786 -1.315 -5.238 1.00 98.69 72 GLU A O 1
ATOM 565 N N . VAL A 1 73 ? -3.576 -0.020 -3.417 1.00 98.50 73 VAL A N 1
ATOM 566 C CA . VAL A 1 73 ? -2.145 0.222 -3.605 1.00 98.50 73 VAL A CA 1
ATOM 567 C C . VAL A 1 73 ? -1.355 -1.084 -3.583 1.00 98.50 73 VAL A C 1
ATOM 569 O O . VAL A 1 73 ? -0.558 -1.304 -4.488 1.00 98.50 73 VAL A O 1
ATOM 572 N N . ASP A 1 74 ? -1.618 -1.987 -2.636 1.00 98.38 74 ASP A N 1
ATOM 573 C CA . ASP A 1 74 ? -0.979 -3.310 -2.613 1.00 98.38 74 ASP A CA 1
ATOM 574 C C . ASP A 1 74 ? -1.207 -4.088 -3.916 1.00 98.38 74 ASP A C 1
ATOM 576 O O . ASP A 1 74 ? -0.286 -4.712 -4.441 1.00 98.38 74 ASP A O 1
ATOM 580 N N . THR A 1 75 ? -2.415 -4.003 -4.478 1.00 98.62 75 THR A N 1
ATOM 581 C CA . THR A 1 75 ? -2.753 -4.653 -5.752 1.00 98.62 75 THR A CA 1
ATOM 582 C C . THR A 1 75 ? -1.942 -4.065 -6.908 1.00 98.62 75 THR A C 1
ATOM 584 O O . THR A 1 75 ? -1.406 -4.809 -7.731 1.00 98.62 75 THR A O 1
ATOM 587 N N . GLN A 1 76 ? -1.802 -2.737 -6.966 1.00 98.62 76 GLN A N 1
ATOM 588 C CA . GLN A 1 76 ? -1.003 -2.076 -8.003 1.00 98.62 76 GLN A CA 1
ATOM 589 C C . GLN A 1 76 ? 0.498 -2.350 -7.843 1.00 98.62 76 GLN A C 1
ATOM 591 O O . GLN A 1 76 ? 1.191 -2.556 -8.839 1.00 98.62 76 GLN A O 1
ATOM 596 N N . LEU A 1 77 ? 1.002 -2.404 -6.607 1.00 98.38 77 LEU A N 1
ATOM 597 C CA . LEU A 1 77 ? 2.396 -2.748 -6.322 1.00 98.38 77 LEU A CA 1
ATOM 598 C C . LEU A 1 77 ? 2.716 -4.190 -6.722 1.00 98.38 77 LEU A C 1
ATOM 600 O O . LEU A 1 77 ? 3.752 -4.424 -7.340 1.00 98.38 77 LEU A O 1
ATOM 604 N N . GLN A 1 78 ? 1.816 -5.136 -6.442 1.00 98.38 78 GLN A N 1
ATOM 605 C CA . GLN A 1 78 ? 1.976 -6.518 -6.892 1.00 98.38 78 GLN A CA 1
ATOM 606 C C . GLN A 1 78 ? 1.989 -6.597 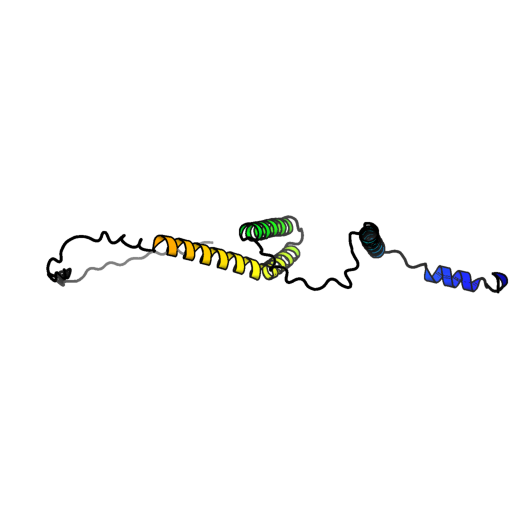-8.419 1.00 98.38 78 GLN A C 1
ATOM 608 O O . GLN A 1 78 ? 2.872 -7.212 -9.007 1.00 98.38 78 GLN A O 1
ATOM 613 N N . ARG A 1 79 ? 1.059 -5.899 -9.081 1.00 98.50 79 ARG A N 1
ATOM 614 C CA . ARG A 1 79 ? 1.015 -5.848 -10.544 1.00 98.50 79 ARG A CA 1
ATOM 615 C C . ARG A 1 79 ? 2.304 -5.274 -11.134 1.00 98.50 79 ARG A C 1
ATOM 617 O O . ARG A 1 79 ? 2.760 -5.764 -12.163 1.00 98.50 79 ARG A O 1
ATOM 624 N N . LEU A 1 80 ? 2.892 -4.254 -10.512 1.00 98.12 80 LEU A N 1
ATOM 625 C CA . LEU A 1 80 ? 4.186 -3.717 -10.933 1.00 98.12 80 LEU A CA 1
ATOM 626 C C . LEU A 1 80 ? 5.293 -4.774 -10.821 1.00 98.12 80 LEU A C 1
ATOM 628 O O . LEU A 1 80 ? 6.081 -4.921 -11.751 1.00 98.12 80 LEU A O 1
ATOM 632 N N . GLU A 1 81 ? 5.344 -5.512 -9.712 1.00 97.50 81 GLU A N 1
ATOM 633 C CA . GLU A 1 81 ? 6.331 -6.574 -9.494 1.00 97.50 81 GLU A CA 1
ATOM 634 C C . GLU A 1 81 ? 6.187 -7.718 -10.506 1.00 97.50 81 GLU A C 1
ATOM 636 O O . GLU A 1 81 ? 7.186 -8.144 -11.080 1.00 97.50 81 GLU A O 1
ATOM 641 N N . ASP A 1 82 ? 4.954 -8.135 -10.799 1.00 98.00 82 ASP A N 1
ATOM 642 C CA . ASP A 1 82 ? 4.655 -9.255 -11.699 1.00 98.00 82 ASP A CA 1
ATOM 643 C C . ASP A 1 82 ? 4.946 -8.951 -13.180 1.00 98.00 82 ASP A C 1
ATOM 645 O O . ASP A 1 82 ? 5.179 -9.867 -13.970 1.00 98.00 82 ASP A O 1
ATOM 649 N N . ASN A 1 83 ? 4.877 -7.677 -13.584 1.00 98.06 83 ASN A N 1
ATOM 650 C CA . ASN A 1 83 ? 4.982 -7.266 -14.990 1.00 98.06 83 ASN A CA 1
ATOM 651 C C . ASN A 1 83 ? 6.325 -6.605 -15.337 1.00 98.06 83 ASN A C 1
ATOM 653 O O . ASN A 1 83 ? 6.608 -6.392 -16.518 1.00 98.06 83 ASN A O 1
ATOM 657 N N . ASP A 1 84 ? 7.154 -6.260 -14.347 1.00 97.88 84 ASP A N 1
ATOM 658 C CA . ASP A 1 84 ? 8.479 -5.704 -14.612 1.00 97.88 84 ASP A CA 1
ATOM 659 C C . ASP A 1 84 ? 9.472 -6.817 -14.978 1.00 97.88 84 ASP A C 1
ATOM 661 O O . ASP A 1 84 ? 9.735 -7.731 -14.200 1.00 97.88 84 ASP A O 1
ATOM 665 N N . TYR A 1 85 ? 10.096 -6.701 -16.153 1.00 97.62 85 TYR A N 1
ATOM 666 C CA . TYR A 1 85 ? 11.197 -7.579 -16.553 1.00 97.62 85 TYR A CA 1
ATOM 667 C C . TYR A 1 85 ? 12.404 -7.476 -15.600 1.00 97.62 85 TYR A C 1
ATOM 669 O O . TYR A 1 85 ? 13.150 -8.438 -15.422 1.00 97.62 85 TYR A O 1
ATOM 677 N N . ASN A 1 86 ? 12.614 -6.311 -14.978 1.00 98.31 86 ASN A N 1
ATOM 678 C CA . ASN A 1 86 ? 13.648 -6.117 -13.970 1.00 98.31 86 ASN A CA 1
ATOM 679 C C . ASN A 1 86 ? 13.063 -6.255 -12.558 1.00 98.31 86 ASN A C 1
ATOM 681 O O . ASN A 1 86 ? 12.653 -5.270 -11.943 1.00 98.31 86 ASN A O 1
ATOM 685 N N . ALA A 1 87 ? 13.117 -7.476 -12.024 1.00 97.00 87 ALA A N 1
ATOM 686 C CA . ALA A 1 87 ? 12.624 -7.788 -10.684 1.00 97.00 87 ALA A CA 1
ATOM 687 C C . ALA A 1 87 ? 13.294 -6.965 -9.569 1.00 97.00 87 ALA A C 1
ATOM 689 O O . ALA A 1 87 ? 12.660 -6.656 -8.566 1.00 97.00 87 ALA A O 1
ATOM 690 N N . GLU A 1 88 ? 14.568 -6.576 -9.708 1.00 98.31 88 GLU A N 1
ATOM 691 C CA . GLU A 1 88 ? 15.206 -5.765 -8.665 1.00 98.31 88 GLU A CA 1
ATOM 692 C C . GLU A 1 88 ? 14.705 -4.324 -8.658 1.00 98.31 88 GLU A C 1
ATOM 694 O O . GLU A 1 88 ? 14.460 -3.747 -7.596 1.00 98.31 88 GLU A O 1
ATOM 699 N N . ARG A 1 89 ? 14.499 -3.742 -9.841 1.00 98.44 89 ARG A N 1
ATOM 700 C CA . ARG A 1 89 ? 13.934 -2.397 -9.954 1.00 98.44 89 ARG A CA 1
ATOM 701 C C . ARG A 1 89 ? 12.540 -2.342 -9.332 1.00 98.44 89 ARG A C 1
ATOM 703 O O . ARG A 1 89 ? 12.291 -1.459 -8.507 1.00 98.44 89 ARG A O 1
ATOM 710 N N . SER A 1 90 ? 11.660 -3.277 -9.688 1.00 98.31 90 SER A N 1
ATOM 711 C CA . SER A 1 90 ? 10.309 -3.332 -9.127 1.00 98.31 90 SER A CA 1
ATOM 712 C C . SER A 1 90 ? 10.337 -3.590 -7.623 1.00 98.31 90 SER A C 1
ATOM 714 O O . SER A 1 90 ? 9.686 -2.864 -6.875 1.00 98.31 90 SER A O 1
ATOM 716 N N . ARG A 1 91 ? 11.178 -4.508 -7.136 1.00 98.25 91 ARG A N 1
ATOM 717 C CA . ARG A 1 91 ? 11.324 -4.778 -5.698 1.00 98.25 91 ARG A CA 1
ATOM 718 C C . ARG A 1 91 ? 11.787 -3.556 -4.899 1.00 98.25 91 ARG A C 1
ATOM 720 O O . ARG A 1 91 ? 11.312 -3.336 -3.780 1.00 98.25 91 ARG A O 1
ATOM 727 N N . ILE A 1 92 ? 12.718 -2.757 -5.430 1.00 98.50 92 ILE A N 1
ATOM 728 C CA . ILE A 1 92 ? 13.156 -1.502 -4.795 1.00 98.50 92 ILE A CA 1
ATOM 729 C C . ILE A 1 92 ? 11.988 -0.510 -4.724 1.00 98.50 92 ILE A C 1
ATOM 731 O O . ILE A 1 92 ? 11.734 0.049 -3.654 1.00 98.50 92 ILE A O 1
ATOM 735 N N . ALA A 1 93 ? 11.250 -0.336 -5.823 1.00 98.31 93 ALA A N 1
ATOM 736 C CA . ALA A 1 93 ? 10.097 0.561 -5.881 1.00 98.31 93 ALA A CA 1
ATOM 737 C C . ALA A 1 93 ? 8.981 0.138 -4.908 1.00 98.31 93 ALA A C 1
ATOM 739 O O . ALA A 1 93 ? 8.512 0.952 -4.112 1.00 98.31 93 ALA A O 1
ATOM 740 N N . VAL A 1 94 ? 8.615 -1.148 -4.908 1.00 98.50 94 VAL A N 1
ATOM 741 C CA . VAL A 1 94 ? 7.593 -1.725 -4.021 1.00 98.50 94 VAL A CA 1
ATOM 742 C C . VAL A 1 94 ? 7.970 -1.539 -2.556 1.00 98.50 94 VAL A C 1
ATOM 744 O O . VAL A 1 94 ? 7.137 -1.119 -1.752 1.00 98.50 94 VAL A O 1
ATOM 747 N N . ARG A 1 95 ? 9.233 -1.792 -2.191 1.00 98.44 95 ARG A N 1
ATOM 748 C CA . ARG A 1 95 ? 9.698 -1.567 -0.818 1.00 98.44 95 ARG A CA 1
ATOM 749 C C . ARG A 1 95 ? 9.586 -0.101 -0.419 1.00 98.44 95 ARG A C 1
ATOM 751 O O . ARG A 1 95 ? 9.086 0.177 0.666 1.00 98.44 95 ARG A O 1
ATOM 758 N N . GLY A 1 96 ? 10.029 0.814 -1.283 1.00 98.50 96 GLY A N 1
ATOM 759 C CA . GLY A 1 96 ? 9.943 2.251 -1.027 1.00 98.50 96 GLY A CA 1
ATOM 760 C C . GLY A 1 96 ? 8.503 2.704 -0.793 1.00 98.50 96 GLY A C 1
ATOM 761 O O . GLY A 1 96 ? 8.214 3.339 0.219 1.00 98.50 96 GLY A O 1
ATOM 762 N N . ALA A 1 97 ? 7.581 2.294 -1.667 1.00 98.50 97 ALA A N 1
ATOM 763 C CA . ALA A 1 97 ? 6.160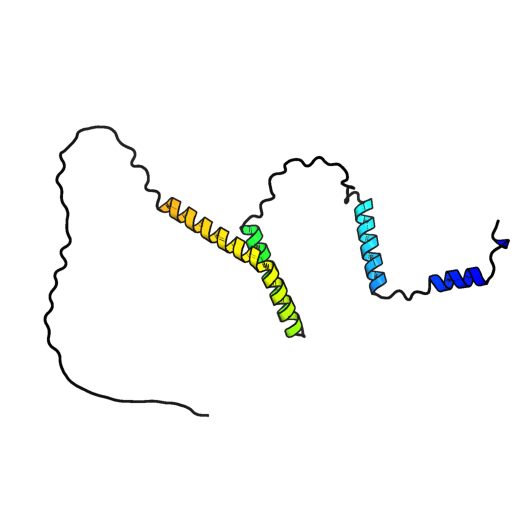 2.599 -1.526 1.00 98.50 97 ALA A CA 1
ATOM 764 C C . ALA A 1 97 ? 5.581 2.074 -0.201 1.00 98.50 97 ALA A C 1
ATOM 766 O O . ALA A 1 97 ? 4.941 2.828 0.531 1.00 98.50 97 ALA A O 1
ATOM 767 N N . LYS A 1 98 ? 5.869 0.817 0.163 1.00 98.19 98 LYS A N 1
ATOM 768 C CA . LYS A 1 98 ? 5.431 0.239 1.445 1.00 98.19 98 LYS A CA 1
ATOM 769 C C . LYS A 1 98 ? 5.995 0.992 2.648 1.00 98.19 98 LYS A C 1
ATOM 771 O O . LYS A 1 98 ? 5.274 1.232 3.611 1.00 98.19 98 LYS A O 1
ATOM 776 N N . SER A 1 99 ? 7.251 1.439 2.592 1.00 98.44 99 SER A N 1
ATOM 777 C CA . SER A 1 99 ? 7.830 2.269 3.655 1.00 98.44 99 SER A CA 1
ATOM 778 C C . SER A 1 99 ? 7.086 3.597 3.839 1.00 98.44 99 SER A C 1
ATOM 780 O O . SER A 1 99 ? 6.867 4.003 4.979 1.00 98.44 99 SER A O 1
ATOM 782 N N . PHE A 1 100 ? 6.639 4.247 2.759 1.00 98.00 100 PHE A N 1
ATOM 783 C CA . PHE A 1 100 ? 5.840 5.477 2.850 1.00 98.00 100 PHE A CA 1
ATOM 784 C C . PHE A 1 100 ? 4.406 5.245 3.344 1.00 98.00 100 PHE A C 1
ATOM 786 O O . PHE A 1 100 ? 3.803 6.145 3.927 1.00 98.00 100 PHE A O 1
ATOM 793 N N . LEU A 1 101 ? 3.861 4.045 3.141 1.00 98.31 101 LEU A N 1
ATOM 794 C CA . LEU A 1 101 ? 2.509 3.679 3.574 1.00 98.31 101 LEU A CA 1
ATOM 795 C C . LEU A 1 101 ? 2.455 3.108 4.995 1.00 98.31 101 LEU A C 1
ATOM 797 O O . LEU A 1 101 ? 1.381 3.098 5.597 1.00 98.31 101 LEU A O 1
ATOM 801 N N . ALA A 1 102 ? 3.591 2.709 5.569 1.00 98.25 102 ALA A N 1
ATOM 802 C CA . ALA A 1 102 ? 3.669 2.135 6.912 1.00 98.25 102 ALA A CA 1
ATOM 803 C C . ALA A 1 102 ? 2.942 2.956 8.007 1.00 98.25 102 ALA A C 1
ATOM 805 O O . ALA A 1 102 ? 2.239 2.353 8.823 1.00 98.25 102 ALA A O 1
ATOM 806 N N . PRO A 1 103 ? 2.996 4.309 8.033 1.00 98.50 103 PRO A N 1
ATOM 807 C CA . PRO A 1 103 ? 2.232 5.092 9.010 1.00 98.50 103 PRO A CA 1
ATOM 808 C C . PRO A 1 103 ? 0.713 4.890 8.899 1.00 98.50 103 PRO A C 1
ATOM 810 O O . PRO A 1 103 ? 0.002 4.846 9.902 1.00 98.50 103 PRO A O 1
ATOM 813 N N . TYR A 1 104 ? 0.203 4.726 7.679 1.00 98.44 104 TYR A N 1
ATOM 814 C CA . TYR A 1 104 ? -1.217 4.505 7.412 1.00 98.44 104 TYR A CA 1
ATOM 815 C C . TYR A 1 104 ? -1.658 3.081 7.762 1.00 98.44 104 TYR A C 1
ATOM 817 O O . TYR A 1 104 ? -2.766 2.881 8.269 1.00 98.44 104 TYR A O 1
ATOM 825 N N . GLU A 1 105 ? -0.788 2.092 7.559 1.00 97.94 105 GLU A N 1
ATOM 826 C CA . GLU A 1 105 ? -1.009 0.723 8.034 1.00 97.94 105 GLU A CA 1
ATOM 827 C C . GLU A 1 105 ? -1.071 0.665 9.565 1.00 97.94 105 GLU A C 1
ATOM 829 O O . GLU A 1 105 ? -1.967 0.031 10.136 1.00 97.94 105 GLU A O 1
ATOM 834 N N . GLN A 1 106 ? -0.163 1.379 10.239 1.00 98.38 106 GLN A N 1
ATOM 835 C CA . GLN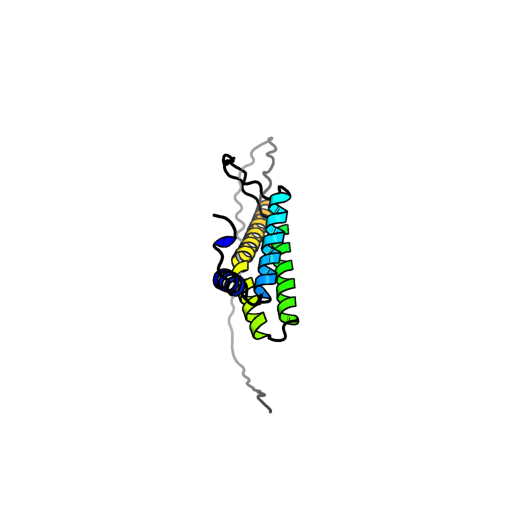 A 1 106 ? -0.169 1.504 11.692 1.00 98.38 106 GLN A CA 1
ATOM 836 C C . GLN A 1 106 ? -1.458 2.178 12.179 1.00 98.38 106 GLN A C 1
ATOM 838 O O . GLN A 1 106 ? -2.134 1.628 13.051 1.00 98.38 106 GLN A O 1
ATOM 843 N N . LEU A 1 107 ? -1.857 3.296 11.566 1.00 97.69 107 LEU A N 1
ATOM 844 C CA . LEU A 1 107 ? -3.112 3.983 11.877 1.00 97.69 107 LEU A CA 1
ATOM 845 C C . LEU A 1 107 ? -4.326 3.051 11.729 1.00 97.69 107 LEU A C 1
ATOM 847 O O . LEU A 1 107 ? -5.221 3.033 12.579 1.00 97.69 107 LEU A O 1
ATOM 851 N N . LEU A 1 108 ? -4.371 2.243 10.666 1.00 97.69 108 LEU A N 1
ATOM 852 C CA . LEU A 1 108 ? -5.435 1.259 10.467 1.00 97.69 108 LEU A CA 1
ATOM 853 C C . LEU A 1 108 ? -5.426 0.184 11.567 1.00 97.69 108 LEU A C 1
ATOM 855 O O . LEU A 1 108 ? -6.487 -0.213 12.057 1.00 97.69 108 LEU A O 1
ATOM 859 N N . CYS A 1 109 ? -4.245 -0.283 11.972 1.00 97.75 109 CYS A N 1
ATOM 860 C CA . CYS A 1 109 ? -4.078 -1.247 13.058 1.00 97.75 109 CYS A CA 1
ATOM 861 C C . CYS A 1 109 ? -4.571 -0.684 14.400 1.00 97.75 109 CYS A C 1
ATOM 863 O O . CYS A 1 109 ? -5.336 -1.345 15.106 1.00 97.75 109 CYS A O 1
ATOM 865 N N . GLU A 1 110 ? -4.194 0.550 14.725 1.00 97.56 110 GLU A N 1
ATOM 866 C CA . GLU A 1 110 ? -4.628 1.259 15.931 1.00 97.56 110 GLU A CA 1
ATOM 867 C C . GLU A 1 110 ? -6.148 1.415 15.969 1.00 97.56 110 GLU A C 1
ATOM 869 O O . GLU A 1 110 ? -6.783 0.996 16.937 1.00 97.56 110 GLU A O 1
ATOM 874 N N . ARG A 1 111 ? -6.757 1.889 14.875 1.00 96.62 111 ARG A N 1
ATOM 875 C CA . ARG A 1 111 ? -8.220 2.020 14.750 1.00 96.62 111 ARG A CA 1
ATOM 876 C C . ARG A 1 111 ? -8.957 0.693 14.925 1.00 96.62 111 ARG A C 1
ATOM 878 O O . ARG A 1 111 ? -10.044 0.647 15.493 1.00 96.62 111 ARG A O 1
ATOM 885 N N . ARG A 1 112 ? -8.377 -0.413 14.453 1.00 95.00 112 ARG A N 1
ATOM 886 C CA . ARG A 1 112 ? -8.944 -1.756 14.662 1.00 95.00 112 ARG A CA 1
ATOM 887 C C . ARG A 1 112 ? -8.842 -2.194 16.121 1.00 95.00 112 ARG A C 1
ATOM 889 O O . ARG A 1 112 ? -9.765 -2.834 16.621 1.00 95.00 112 ARG A O 1
ATOM 896 N N . LYS A 1 113 ? -7.737 -1.884 16.805 1.00 94.69 113 LYS A N 1
ATOM 897 C CA . LYS A 1 113 ? -7.556 -2.202 18.230 1.00 94.69 113 LYS A CA 1
ATOM 898 C C . LYS A 1 113 ? -8.536 -1.416 19.100 1.00 94.69 113 LYS A C 1
ATOM 900 O O . LYS A 1 113 ? -9.195 -2.026 19.938 1.00 94.69 113 LYS A O 1
ATOM 905 N N . THR A 1 114 ? -8.691 -0.116 18.858 1.00 92.62 114 THR A N 1
ATOM 906 C CA . THR A 1 114 ? -9.629 0.725 19.615 1.00 92.62 114 THR A CA 1
ATOM 907 C C . THR A 1 114 ? -11.077 0.296 19.395 1.00 92.62 114 THR A C 1
ATOM 909 O O . THR A 1 114 ? -11.815 0.149 20.364 1.00 92.62 114 THR A O 1
ATOM 912 N N . ALA A 1 115 ? -11.471 -0.025 18.158 1.00 89.94 115 ALA A N 1
ATOM 913 C CA . ALA A 1 115 ? -12.806 -0.555 17.873 1.00 89.94 115 ALA A CA 1
ATOM 914 C C . ALA A 1 115 ? -13.084 -1.877 18.617 1.00 89.94 115 ALA A C 1
ATOM 916 O O . ALA A 1 115 ? -14.167 -2.073 19.173 1.00 89.94 115 ALA A O 1
ATOM 917 N N . LYS A 1 116 ? -12.095 -2.782 18.685 1.00 87.62 116 LYS A N 1
ATOM 918 C CA . LYS A 1 116 ? -12.205 -4.030 19.462 1.00 87.62 116 LYS A CA 1
ATOM 919 C C . LYS A 1 116 ? -12.343 -3.762 20.960 1.00 87.62 116 LYS A C 1
ATOM 921 O O . LYS A 1 116 ? -13.180 -4.390 21.598 1.00 87.62 116 LYS A O 1
ATOM 926 N N . GLN A 1 117 ? -11.560 -2.835 21.511 1.00 87.81 117 GLN A N 1
ATOM 927 C CA . GLN A 1 117 ? -11.645 -2.457 22.926 1.00 87.81 117 GLN A CA 1
ATOM 928 C C . GLN A 1 117 ? -13.015 -1.871 23.270 1.00 87.81 117 GLN A C 1
ATOM 930 O O . GLN A 1 117 ? -13.669 -2.375 24.173 1.00 87.81 117 GLN A O 1
ATOM 935 N N . GLN A 1 118 ? -13.509 -0.917 22.476 1.00 86.31 118 GLN A N 1
ATOM 936 C CA . GLN A 1 118 ? -14.852 -0.351 22.648 1.00 86.31 118 GLN A CA 1
ATOM 937 C C . GLN A 1 118 ? -15.942 -1.424 22.600 1.00 86.31 118 GLN A C 1
ATOM 939 O O . GLN A 1 118 ? -16.896 -1.381 23.372 1.00 86.31 118 GLN A O 1
ATOM 944 N N . T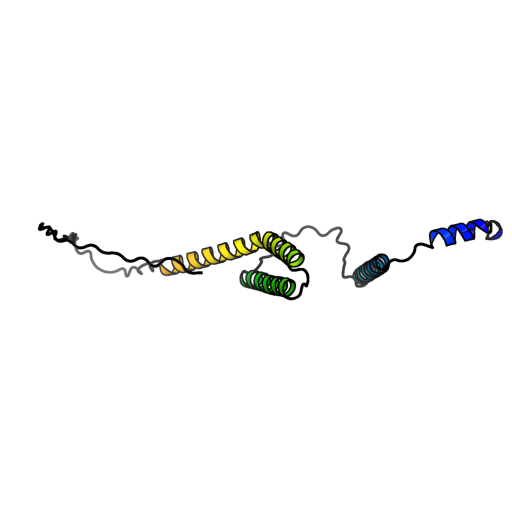HR A 1 119 ? -15.786 -2.408 21.712 1.00 88.31 119 THR A N 1
ATOM 945 C CA . THR A 1 119 ? -16.711 -3.539 21.622 1.00 88.31 119 THR A CA 1
ATOM 946 C C . THR A 1 119 ? -16.711 -4.335 22.928 1.00 88.31 119 THR A C 1
ATOM 948 O O . THR A 1 119 ? -17.774 -4.552 23.505 1.00 88.31 119 THR A O 1
ATOM 951 N N . LEU A 1 120 ? -15.537 -4.722 23.441 1.00 86.38 120 LEU A N 1
ATOM 952 C CA . LEU A 1 120 ? -15.425 -5.458 24.706 1.00 86.38 120 LEU A CA 1
ATOM 953 C C . LEU A 1 120 ? -15.953 -4.652 25.899 1.00 86.38 120 LEU A C 1
ATOM 955 O O . LEU A 1 120 ? -16.679 -5.203 26.721 1.00 86.38 120 LEU A O 1
ATOM 959 N N . ASP A 1 121 ? -15.660 -3.354 25.969 1.00 82.56 121 ASP A N 1
ATOM 960 C CA . ASP A 1 121 ? -16.156 -2.478 27.034 1.00 82.56 121 ASP A CA 1
ATOM 961 C C . ASP A 1 121 ? -17.687 -2.444 27.074 1.00 82.56 121 ASP A C 1
ATOM 963 O O . ASP A 1 121 ? -18.283 -2.412 28.149 1.00 82.56 121 ASP A O 1
ATOM 967 N N . VAL A 1 122 ? -18.348 -2.482 25.913 1.00 85.31 122 VAL A N 1
ATOM 968 C CA . VAL A 1 122 ? -19.812 -2.592 25.836 1.00 85.31 122 VAL A CA 1
ATOM 969 C C . VAL A 1 122 ? -20.296 -3.954 26.339 1.00 85.31 122 VAL A C 1
ATOM 971 O O . VAL A 1 122 ? -21.282 -3.999 27.069 1.00 85.31 122 VAL A O 1
ATOM 974 N N . PHE A 1 123 ? -19.599 -5.049 26.022 1.00 85.00 123 PHE A N 1
ATOM 975 C CA . PHE A 1 123 ? -19.954 -6.390 26.506 1.00 85.00 123 PHE A CA 1
ATOM 976 C C . PHE A 1 123 ? -19.773 -6.563 28.023 1.00 85.00 123 PHE A C 1
ATOM 978 O O . PHE A 1 123 ? -20.573 -7.251 28.655 1.00 85.00 123 PHE A O 1
ATOM 985 N N . PHE A 1 124 ? -18.744 -5.953 28.618 1.00 86.62 124 PHE A N 1
ATOM 986 C CA . PHE A 1 124 ? -18.440 -6.093 30.049 1.00 86.62 124 PHE A CA 1
ATOM 987 C C . PHE A 1 124 ? -19.125 -5.060 30.946 1.00 86.62 124 PHE A C 1
ATOM 989 O O . PHE A 1 124 ? -19.072 -5.187 32.174 1.00 86.62 124 PHE A O 1
ATOM 996 N N . LYS A 1 125 ? -19.795 -4.050 30.380 1.00 80.81 125 LYS A N 1
ATOM 997 C CA . LYS A 1 125 ? -20.630 -3.132 31.160 1.00 80.81 125 LYS A CA 1
ATOM 998 C C . LYS A 1 125 ? -21.815 -3.897 31.746 1.00 80.81 125 LYS A C 1
ATOM 1000 O O . LYS A 1 125 ? -22.832 -4.113 31.094 1.00 80.81 125 LYS A O 1
ATOM 1005 N N . SER A 1 126 ? -21.663 -4.287 33.010 1.00 63.75 126 SER A N 1
ATOM 1006 C CA . SER A 1 126 ? -22.733 -4.842 33.832 1.00 63.75 126 SER A CA 1
ATOM 1007 C C . SER A 1 126 ? -23.913 -3.873 33.803 1.00 63.75 126 SER A C 1
ATOM 1009 O O . SER A 1 126 ? -23.779 -2.714 34.204 1.00 63.75 126 SER A O 1
ATOM 1011 N N . THR A 1 127 ? -25.054 -4.322 33.278 1.00 70.19 127 THR A N 1
ATOM 1012 C CA . THR A 1 127 ? -26.290 -3.535 33.288 1.00 70.19 127 THR A CA 1
ATOM 1013 C C . THR A 1 127 ? -26.566 -3.111 34.728 1.00 70.19 127 THR A C 1
ATOM 1015 O O . THR A 1 127 ? -26.611 -3.997 35.592 1.00 70.19 127 THR A O 1
ATOM 1018 N N . PRO A 1 128 ? -26.746 -1.810 35.030 1.00 63.84 128 PRO A N 1
ATOM 1019 C CA . PRO A 1 128 ? -27.124 -1.412 36.373 1.00 63.84 128 PRO A CA 1
ATOM 1020 C C . PRO A 1 128 ? -28.416 -2.153 36.705 1.00 63.84 128 PRO A C 1
ATOM 1022 O O . PRO A 1 128 ? -29.410 -2.035 35.984 1.00 63.84 128 PRO A O 1
ATOM 1025 N N . LYS A 1 129 ? -28.375 -2.978 37.760 1.00 55.72 129 LYS A N 1
ATOM 1026 C CA . LYS A 1 129 ? -29.580 -3.559 38.345 1.00 55.72 129 LYS A CA 1
ATOM 1027 C C . LYS A 1 129 ? -30.518 -2.383 38.580 1.00 55.72 129 LYS A C 1
ATOM 1029 O O . LYS A 1 129 ? -30.207 -1.529 39.408 1.00 55.72 129 LYS A O 1
ATOM 1034 N N . LYS A 1 130 ? -31.621 -2.312 37.829 1.00 51.59 130 LYS A N 1
ATOM 1035 C CA . LYS A 1 130 ? -32.741 -1.450 38.200 1.00 51.59 130 LYS A CA 1
ATOM 1036 C C . LYS A 1 130 ? -33.065 -1.831 39.637 1.00 51.59 130 LYS A C 1
ATOM 1038 O O . LYS A 1 130 ? -33.473 -2.963 39.887 1.00 51.59 130 LYS A O 1
ATOM 1043 N N . GLN A 1 131 ? -32.770 -0.927 40.565 1.00 48.19 131 GLN A N 1
ATOM 1044 C CA . GLN A 1 131 ? -33.243 -1.021 41.930 1.00 48.19 131 GLN A CA 1
ATOM 1045 C C . GLN A 1 131 ? -34.766 -1.000 41.838 1.00 48.19 131 GLN A C 1
ATOM 1047 O O . GLN A 1 131 ? -35.378 0.041 41.627 1.00 48.19 131 GLN A O 1
ATOM 1052 N N . THR A 1 132 ? -35.375 -2.178 41.899 1.00 42.25 132 THR A N 1
ATOM 1053 C CA . THR A 1 132 ? -36.720 -2.319 42.435 1.00 42.25 132 THR A CA 1
ATOM 1054 C C . THR A 1 132 ? -36.599 -2.031 43.924 1.00 42.25 132 THR A C 1
ATOM 1056 O O . THR A 1 132 ? -36.259 -2.916 44.708 1.00 42.25 132 THR A O 1
ATOM 1059 N N . GLU A 1 133 ? -36.780 -0.765 44.289 1.00 50.25 133 GLU A N 1
ATOM 1060 C CA . GLU A 1 133 ? -37.248 -0.408 45.623 1.00 50.25 133 GLU A CA 1
ATOM 1061 C C . GLU A 1 133 ? -38.645 -1.024 45.775 1.00 50.25 133 GLU A C 1
ATOM 1063 O O . GLU A 1 133 ? -39.572 -0.622 45.079 1.00 50.25 133 GLU A O 1
ATOM 1068 N N . ASP A 1 134 ? -38.760 -2.118 46.529 1.00 50.50 134 ASP A N 1
ATOM 1069 C CA . ASP A 1 134 ? -39.429 -2.077 47.832 1.00 50.50 134 ASP A CA 1
ATOM 1070 C C . ASP A 1 134 ? -39.375 -3.439 48.551 1.00 50.50 134 ASP A C 1
ATOM 1072 O O . ASP A 1 134 ? -39.603 -4.491 47.954 1.00 50.50 134 ASP A O 1
ATOM 1076 N N . THR A 1 135 ? -39.210 -3.365 49.875 1.00 44.28 135 THR A N 1
ATOM 1077 C CA . THR A 1 135 ? -39.455 -4.397 50.912 1.00 44.28 135 THR A CA 1
ATOM 1078 C C . THR A 1 135 ? -38.264 -5.217 51.462 1.00 44.28 135 THR A C 1
ATOM 1080 O O . THR A 1 135 ? -37.901 -6.277 50.963 1.00 44.28 135 THR A O 1
ATOM 1083 N N . GLU A 1 136 ? -37.789 -4.714 52.613 1.00 51.62 136 GLU A N 1
ATOM 1084 C CA . GLU A 1 136 ? -37.359 -5.408 53.849 1.00 51.62 136 GLU A CA 1
ATOM 1085 C C . GLU A 1 136 ? -35.926 -6.002 53.970 1.00 51.62 136 GLU A C 1
ATOM 1087 O O . GLU A 1 136 ? -35.491 -6.811 53.149 1.00 51.62 136 GLU A O 1
ATOM 1092 N N . PRO A 1 137 ? -35.160 -5.638 55.031 1.00 53.09 137 PRO A N 1
ATOM 1093 C CA . PRO A 1 137 ? -33.799 -6.124 55.243 1.00 53.09 137 PRO A CA 1
ATOM 1094 C C . PRO A 1 137 ? -33.791 -7.473 55.980 1.00 53.09 137 PRO A C 1
ATOM 1096 O O . PRO A 1 137 ? -34.153 -7.553 57.152 1.00 53.09 137 PRO A O 1
ATOM 1099 N N . GLN A 1 138 ? -33.291 -8.530 55.334 1.00 56.53 138 GLN A N 1
ATOM 1100 C CA . GLN A 1 138 ? -32.915 -9.767 56.027 1.00 56.53 138 GLN A CA 1
ATOM 1101 C C . GLN A 1 138 ? -31.416 -9.801 56.371 1.00 56.53 138 GLN A C 1
ATOM 1103 O O . GLN A 1 138 ? -30.588 -9.314 55.595 1.00 56.53 138 GLN A O 1
ATOM 1108 N N . PRO A 1 139 ? -31.046 -10.357 57.542 1.00 50.25 139 PRO A N 1
ATOM 1109 C CA . PRO A 1 139 ? -29.694 -10.272 58.063 1.00 50.25 139 PRO A CA 1
ATOM 1110 C C . PRO A 1 139 ? -28.702 -11.151 57.299 1.00 50.25 139 PRO A C 1
ATOM 1112 O O . PRO A 1 139 ? -28.972 -12.277 56.889 1.00 50.25 139 PRO A O 1
ATOM 1115 N N . SER A 1 140 ? -27.504 -10.589 57.191 1.00 54.03 140 SER A N 1
ATOM 1116 C CA . SER A 1 140 ? -26.266 -11.202 56.732 1.00 54.03 140 SER A CA 1
ATOM 1117 C C . SER A 1 140 ? -25.983 -12.544 57.414 1.00 54.03 140 SER A C 1
ATOM 1119 O O . SER A 1 140 ? -25.859 -12.611 58.637 1.00 54.03 140 SER A O 1
ATOM 1121 N N . THR A 1 141 ? -25.755 -13.590 56.614 1.00 52.47 141 THR A N 1
ATOM 1122 C CA . THR A 1 141 ? -24.930 -14.725 57.039 1.00 52.47 141 THR A CA 1
ATOM 1123 C C . THR A 1 141 ? -23.800 -14.930 56.040 1.00 52.47 141 THR A C 1
ATOM 1125 O O . THR A 1 141 ? -24.000 -15.365 54.905 1.00 52.47 141 THR A O 1
ATOM 1128 N N . SER A 1 142 ? -22.601 -14.594 56.504 1.00 52.81 142 SER A N 1
ATOM 1129 C CA . SER A 1 142 ? -21.311 -14.966 55.937 1.00 52.81 142 SER A CA 1
ATOM 1130 C C . SER A 1 142 ? -21.269 -16.455 55.578 1.00 52.81 142 SER A C 1
ATOM 1132 O O . SER A 1 142 ? -21.518 -17.315 56.419 1.00 52.81 142 SER A O 1
ATOM 1134 N N . GLY A 1 143 ? -20.932 -16.754 54.324 1.00 45.78 143 GLY A N 1
ATOM 1135 C CA . GLY A 1 143 ? -20.776 -18.111 53.811 1.00 45.78 143 GLY A CA 1
ATOM 1136 C C . GLY A 1 143 ? -19.627 -18.180 52.815 1.00 45.78 143 GLY A C 1
ATOM 1137 O O . GLY A 1 143 ? -19.838 -18.442 51.634 1.00 45.78 143 GLY A O 1
ATOM 1138 N N . ILE A 1 144 ? -18.405 -17.917 53.282 1.00 52.50 144 ILE A N 1
ATOM 1139 C CA . ILE A 1 144 ? -17.171 -18.191 52.536 1.00 52.50 144 ILE A CA 1
ATOM 1140 C C . ILE A 1 144 ? -17.120 -19.700 52.249 1.00 52.50 144 ILE A C 1
ATOM 1142 O O . ILE A 1 144 ? -16.733 -20.497 53.103 1.00 52.50 144 ILE A O 1
ATOM 1146 N N . ARG A 1 145 ? -17.497 -20.111 51.034 1.00 49.09 145 ARG A N 1
ATOM 1147 C CA . ARG A 1 145 ? -17.157 -21.440 50.515 1.00 49.09 145 ARG A CA 1
ATOM 1148 C C . ARG A 1 145 ? -15.713 -21.399 50.024 1.00 49.09 145 ARG A C 1
ATOM 1150 O O . ARG A 1 145 ? -15.441 -21.087 48.870 1.00 49.09 145 ARG A O 1
ATOM 1157 N N . ARG A 1 146 ? -14.773 -21.695 50.926 1.00 53.47 146 ARG A N 1
ATOM 1158 C CA . ARG A 1 146 ? -13.418 -22.115 50.551 1.00 53.47 146 ARG A CA 1
ATOM 1159 C C . ARG A 1 146 ? -13.531 -23.489 49.892 1.00 53.47 146 ARG A C 1
ATOM 1161 O O . ARG A 1 146 ? -13.819 -24.466 50.579 1.00 53.47 146 ARG A O 1
ATOM 1168 N N . PHE A 1 147 ? -13.314 -23.568 48.582 1.00 54.81 147 PHE A N 1
ATOM 1169 C CA . PHE A 1 147 ? -13.032 -24.845 47.934 1.00 54.81 147 PHE A CA 1
ATOM 1170 C C . PHE A 1 147 ? -11.673 -25.330 48.446 1.00 54.81 147 PHE A C 1
ATOM 1172 O O . PHE A 1 147 ? -10.623 -24.817 48.068 1.00 54.81 147 PHE A O 1
ATOM 1179 N N . PHE A 1 148 ? -11.721 -26.267 49.389 1.00 43.62 148 PHE A N 1
ATOM 1180 C CA . PHE A 1 148 ? -10.575 -27.050 49.819 1.00 43.62 148 PHE A CA 1
ATOM 1181 C C . PHE A 1 148 ? -10.157 -27.965 48.665 1.00 43.62 148 PHE A C 1
ATOM 1183 O O . PHE A 1 148 ? -10.929 -28.826 48.245 1.00 43.62 148 PHE A O 1
ATOM 1190 N N . LEU A 1 149 ? -8.933 -27.784 48.166 1.00 52.38 149 LEU A N 1
ATOM 1191 C CA . LEU A 1 149 ? -8.236 -28.822 47.412 1.00 52.38 149 LEU A CA 1
ATOM 1192 C C . LEU A 1 149 ? -7.915 -29.987 48.363 1.00 52.38 149 LEU A C 1
ATOM 1194 O O . LEU A 1 149 ? -7.361 -29.737 49.438 1.00 52.38 149 LEU A O 1
ATOM 1198 N N . PRO A 1 150 ? -8.151 -31.249 47.974 1.00 46.50 150 PRO A N 1
ATOM 1199 C CA . PRO A 1 150 ? -7.509 -32.382 48.618 1.00 46.50 150 PRO A CA 1
ATOM 1200 C C . PRO A 1 150 ? -6.158 -32.648 47.949 1.00 46.50 150 PRO A C 1
ATOM 1202 O O . PRO A 1 150 ? -6.093 -33.042 46.785 1.00 46.50 150 PRO A O 1
ATOM 1205 N N . SER A 1 151 ? -5.079 -32.460 48.706 1.00 46.72 151 SER A N 1
ATOM 1206 C CA . SER A 1 151 ? -3.785 -33.065 48.420 1.00 46.72 151 SER A CA 1
ATOM 1207 C C . SER A 1 151 ? -3.822 -34.545 48.807 1.00 46.72 151 SER A C 1
ATOM 1209 O O . SER A 1 151 ? -4.234 -34.911 49.906 1.00 46.72 151 SER A O 1
ATOM 1211 N N . HIS A 1 152 ? -3.357 -35.414 47.920 1.00 47.09 152 HIS A N 1
ATOM 1212 C CA . HIS A 1 152 ? -2.820 -36.711 48.310 1.00 47.09 152 HIS A CA 1
ATOM 1213 C C . HIS A 1 152 ? -1.574 -36.964 47.473 1.00 47.09 152 HIS A C 1
ATOM 1215 O O . HIS A 1 152 ? -1.635 -37.252 46.283 1.00 47.09 152 HIS A O 1
ATOM 1221 N N . ALA A 1 153 ? -0.431 -36.805 48.132 1.00 44.06 153 ALA A N 1
ATOM 1222 C CA . ALA A 1 153 ? 0.837 -37.339 47.686 1.00 44.06 153 ALA A CA 1
ATOM 1223 C C . ALA A 1 153 ? 0.989 -38.735 48.297 1.00 44.06 153 ALA A C 1
ATOM 1225 O O . ALA A 1 153 ? 0.958 -38.870 49.519 1.00 44.06 153 ALA A O 1
ATOM 1226 N N . THR A 1 154 ? 1.211 -39.754 47.470 1.00 48.22 154 THR A N 1
ATOM 1227 C CA . THR A 1 154 ? 2.019 -40.906 47.877 1.00 48.22 154 THR A CA 1
ATOM 1228 C C . THR A 1 154 ? 3.021 -41.227 46.777 1.00 48.22 154 THR A C 1
ATOM 1230 O O . THR A 1 154 ? 2.754 -41.149 45.584 1.00 48.22 154 THR A O 1
ATOM 1233 N N . LYS A 1 155 ? 4.230 -41.455 47.268 1.00 47.19 155 LYS A N 1
ATOM 1234 C CA . LYS A 1 155 ? 5.530 -41.600 46.631 1.00 47.19 155 LYS A CA 1
ATOM 1235 C C . LYS A 1 155 ? 5.784 -43.083 46.388 1.00 47.19 155 LYS A C 1
ATOM 1237 O O . LYS A 1 155 ? 5.625 -43.834 47.345 1.00 47.19 155 LYS A O 1
ATOM 1242 N N . THR A 1 156 ? 6.256 -43.476 45.204 1.00 39.34 156 THR 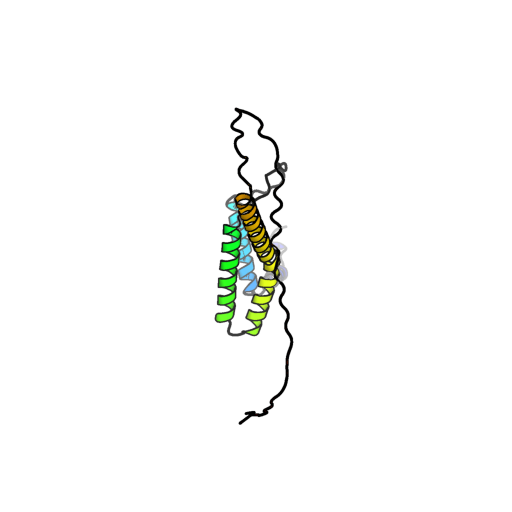A N 1
ATOM 1243 C CA . THR A 1 156 ? 7.318 -44.494 45.004 1.00 39.34 156 THR A CA 1
ATOM 1244 C C . THR A 1 156 ? 7.637 -44.658 43.509 1.00 39.34 156 THR A C 1
ATOM 1246 O O . THR A 1 156 ? 6.821 -45.142 42.739 1.00 39.34 156 THR A O 1
ATOM 1249 N N . ALA A 1 157 ? 8.829 -44.205 43.115 1.00 47.84 157 ALA A N 1
ATOM 1250 C CA . ALA A 1 157 ? 9.639 -44.780 42.031 1.00 47.84 157 ALA A CA 1
ATOM 1251 C C . ALA A 1 157 ? 10.419 -45.997 42.623 1.00 47.84 157 ALA A C 1
ATOM 1253 O O . ALA A 1 157 ? 10.329 -46.146 43.853 1.00 47.84 157 ALA A O 1
ATOM 1254 N N . PRO A 1 158 ? 11.233 -46.799 41.893 1.00 58.28 158 PRO A N 1
ATOM 1255 C CA . PRO A 1 158 ? 11.817 -46.537 40.568 1.00 58.28 158 PRO A CA 1
ATOM 1256 C C . PRO A 1 158 ? 12.001 -47.778 39.642 1.00 58.28 158 PRO A C 1
ATOM 1258 O O . PRO A 1 158 ? 11.548 -48.872 39.963 1.00 58.28 158 PRO A O 1
ATOM 1261 N N . ASP A 1 159 ? 12.699 -47.522 38.529 1.00 49.81 159 ASP A N 1
ATOM 1262 C CA . ASP A 1 159 ? 13.518 -48.420 37.690 1.00 49.81 159 ASP A CA 1
ATOM 1263 C C . ASP A 1 159 ? 12.849 -49.324 36.635 1.00 49.81 159 ASP A C 1
ATOM 1265 O O . ASP A 1 159 ? 12.049 -50.203 36.937 1.00 49.81 159 ASP A O 1
ATOM 1269 N N . ASP A 1 160 ? 13.179 -49.026 35.371 1.00 51.84 160 ASP A N 1
ATOM 1270 C CA . ASP A 1 160 ? 13.760 -49.919 34.343 1.00 51.84 160 ASP A CA 1
ATOM 1271 C C . ASP A 1 160 ? 13.561 -49.219 32.980 1.00 51.84 160 ASP A C 1
ATOM 1273 O O . ASP A 1 160 ? 12.444 -48.990 32.519 1.00 51.84 160 ASP A O 1
ATOM 1277 N N . ASP A 1 161 ? 14.581 -48.535 32.462 1.00 46.66 161 ASP A N 1
ATOM 1278 C CA . ASP A 1 161 ? 15.603 -49.112 31.576 1.00 46.66 161 ASP A CA 1
ATOM 1279 C C . ASP A 1 161 ? 14.988 -49.650 30.270 1.00 46.66 161 ASP A C 1
ATOM 1281 O O . ASP A 1 161 ? 14.380 -50.715 30.260 1.00 46.66 161 ASP A O 1
ATOM 1285 N N . ASN A 1 162 ? 15.071 -48.876 29.179 1.00 48.38 162 ASN A N 1
ATOM 1286 C CA . ASN A 1 162 ? 15.853 -49.272 28.001 1.00 48.38 162 ASN A CA 1
ATOM 1287 C C . ASN A 1 162 ? 15.821 -48.188 26.900 1.00 48.38 162 ASN A C 1
ATOM 1289 O O . ASN A 1 162 ? 14.778 -47.854 26.334 1.00 48.38 162 ASN A O 1
ATOM 1293 N N . THR A 1 163 ? 17.000 -47.629 26.653 1.00 48.94 163 THR A N 1
ATOM 1294 C CA . THR A 1 163 ? 17.673 -47.427 25.356 1.00 48.94 163 THR A CA 1
ATOM 1295 C C . THR A 1 163 ? 16.960 -47.951 24.095 1.00 48.94 163 THR A C 1
ATOM 1297 O O . THR A 1 163 ? 16.541 -49.102 24.044 1.00 48.94 163 THR A O 1
ATOM 1300 N N . ASP A 1 164 ? 16.846 -47.116 23.054 1.00 51.22 164 ASP A N 1
ATOM 1301 C CA . ASP A 1 164 ? 17.726 -47.168 21.866 1.00 51.22 164 ASP A CA 1
ATOM 1302 C C . ASP A 1 164 ? 17.157 -46.373 20.672 1.00 51.22 164 ASP A C 1
ATOM 1304 O O . ASP A 1 164 ? 16.043 -46.587 20.197 1.00 51.22 164 ASP A O 1
ATOM 1308 N N . ASP A 1 165 ? 17.975 -45.427 20.207 1.00 50.84 165 ASP A N 1
ATOM 1309 C CA . ASP A 1 165 ? 18.472 -45.290 18.835 1.00 50.84 165 ASP A CA 1
ATOM 1310 C C . ASP A 1 165 ? 17.561 -45.577 17.626 1.00 50.84 165 ASP A C 1
ATOM 1312 O O . ASP A 1 165 ? 17.181 -46.707 17.326 1.00 50.84 165 ASP A O 1
ATOM 1316 N N . ASN A 1 166 ? 17.385 -44.541 16.794 1.00 53.47 166 ASN A N 1
ATOM 1317 C CA . ASN A 1 166 ? 17.975 -44.442 15.439 1.00 53.47 166 ASN A CA 1
ATOM 1318 C C . ASN A 1 166 ? 17.386 -43.210 14.725 1.00 53.47 166 ASN A C 1
ATOM 1320 O O . ASN A 1 166 ? 16.185 -43.116 14.502 1.00 53.47 166 ASN A O 1
ATOM 1324 N N . ASN A 1 167 ? 18.144 -42.139 14.486 1.00 46.53 167 ASN A N 1
ATOM 1325 C CA . ASN A 1 167 ? 19.128 -41.965 13.411 1.00 46.53 167 ASN A CA 1
ATOM 1326 C C . ASN A 1 167 ? 18.630 -42.369 12.012 1.00 46.53 167 ASN A C 1
ATOM 1328 O O . ASN A 1 167 ? 18.518 -43.546 11.685 1.00 46.53 167 ASN A O 1
ATOM 1332 N N . SER A 1 168 ? 18.449 -41.370 11.150 1.00 53.72 168 SER A N 1
ATOM 1333 C CA . SER A 1 168 ? 18.800 -41.465 9.730 1.00 53.72 168 SER A CA 1
ATOM 1334 C C . SER A 1 168 ? 19.060 -40.062 9.190 1.00 53.72 168 SER A C 1
ATOM 1336 O O . SER A 1 168 ? 18.157 -39.319 8.812 1.00 53.72 168 SER A O 1
ATOM 1338 N N . GLN A 1 169 ? 20.340 -39.706 9.220 1.00 53.66 169 GLN A N 1
ATOM 1339 C CA . GLN A 1 169 ? 20.951 -38.719 8.344 1.00 53.66 169 GLN A CA 1
ATOM 1340 C C . GLN A 1 169 ? 20.944 -39.171 6.868 1.00 53.66 169 GLN A C 1
ATOM 1342 O O . GLN A 1 169 ? 21.007 -40.361 6.583 1.00 53.66 169 GLN A O 1
ATOM 1347 N N . LEU A 1 170 ? 20.991 -38.164 5.985 1.00 54.56 170 LEU A N 1
ATOM 1348 C CA . LEU A 1 170 ? 21.769 -38.056 4.735 1.00 54.56 170 LEU A CA 1
ATOM 1349 C C . LEU A 1 170 ? 21.702 -39.160 3.669 1.00 54.56 170 LEU A C 1
ATOM 1351 O O . LEU A 1 170 ? 22.147 -40.280 3.877 1.00 54.56 170 LEU A O 1
ATOM 1355 N N . SER A 1 171 ? 21.344 -38.732 2.454 1.00 52.56 171 SER A N 1
ATOM 1356 C CA . SER A 1 171 ? 21.986 -39.003 1.145 1.00 52.56 171 SER A CA 1
ATOM 1357 C C . SER A 1 171 ? 21.135 -38.295 0.080 1.00 52.56 171 SER A C 1
ATOM 1359 O O . SER A 1 171 ? 19.918 -38.286 0.224 1.00 52.56 171 SER A O 1
ATOM 1361 N N . ALA A 1 172 ? 21.606 -37.714 -1.014 1.00 54.19 172 ALA A N 1
ATOM 1362 C CA . ALA A 1 172 ? 22.899 -37.326 -1.566 1.00 54.19 172 ALA A CA 1
ATOM 1363 C C . ALA A 1 172 ? 22.550 -36.320 -2.687 1.00 54.19 172 ALA A C 1
ATOM 1365 O O . ALA A 1 172 ? 21.418 -36.426 -3.221 1.00 54.19 172 ALA A O 1
#